Protein AF-A0A914Q0X6-F1 (afdb_monomer_lite)

Sequence (98 aa):
MAYTVEKILDKKGKGKNVQYFIKWKGYDETNNSWEPKSNCNCPELIQQFEASLHPPYAEMIKEAITELKNRKGSSRFAILKYIKEHYNIPERLDNQVS

Foldseek 3Di:
DDWDFPAFDDWDDDDQAIWTFTDTPPDDSVPTDTHGPVVPPDVPRVCVVLCVQDDPPVVLLVVQCVVCVVPDDDPPVSSVVSSVVPTVHDPVVVVVPD

Radius of gyration: 16.86 Å; chains: 1; bounding box: 41×22×54 Å

InterPro domains:
  IPR000953 Chromo/chromo shadow domain [PS50013] (3-50)
  IPR000953 Chromo/chromo shadow domain [SM00298] (2-54)
  IPR005818 Linker histone H1/H5, domain H15 [PF00538] (54-96)
  IPR005818 Linker histone H1/H5, domain H15 [PS51504] (53-98)
  IPR005818 Linker histone H1/H5, domain H15 [SM00526] (51-98)
  IPR005818 Linker histone H1/H5, domain H15 [cd00073] (54-98)
  IPR005819 Linker histone H1/H5 [PR00624] (40-61)
  IPR005819 Linker histone H1/H5 [PR00624] (67-84)
  IPR005819 Linker histone H1/H5 [PR00624] (87-98)
  IPR016197 Chromo-like domain superfamily [SSF54160] (3-52)
  IPR023779 Chromo domain, conserved site [PS00598] (20-40)
  IPR023780 Chromo domain [PF00385] (3-51)
  IPR036388 Winged helix-like DNA-binding domain superfamily [G3DSA:1.10.10.10] (52-98)
  IPR036390 Winged helix DNA-binding domain superfamily [SSF46785] (53-94)
  IPR051219 Heterochromatin-associated chromo domain-containing protein [PTHR22812] (3-55)

pLDDT: mean 80.92, std 11.86, range [34.88, 92.44]

Structure (mmCIF, N/CA/C/O backbone):
data_AF-A0A914Q0X6-F1
#
_entry.id   AF-A0A914Q0X6-F1
#
loop_
_atom_site.group_PDB
_atom_site.id
_atom_site.type_symbol
_atom_site.label_atom_id
_atom_site.label_alt_id
_atom_site.label_comp_id
_atom_site.label_asym_id
_atom_site.label_entity_id
_atom_site.label_seq_id
_atom_site.pdbx_PDB_ins_code
_atom_site.Cartn_x
_atom_site.Cartn_y
_atom_site.Cartn_z
_atom_site.occupancy
_atom_site.B_iso_or_equiv
_atom_site.auth_seq_id
_atom_site.auth_comp_id
_atom_site.auth_asym_id
_atom_site.auth_atom_id
_atom_site.pdbx_PDB_model_num
ATOM 1 N N . MET A 1 1 ? 7.066 2.730 -28.806 1.00 52.44 1 MET A N 1
ATOM 2 C CA . MET A 1 1 ? 7.328 1.411 -28.192 1.00 52.44 1 MET A CA 1
ATOM 3 C C . MET A 1 1 ? 6.568 1.363 -26.880 1.00 52.44 1 MET A C 1
ATOM 5 O O . MET A 1 1 ? 6.674 2.318 -26.124 1.00 52.44 1 MET A O 1
ATOM 9 N N . ALA A 1 2 ? 5.748 0.338 -26.653 1.00 65.06 2 ALA A N 1
ATOM 10 C CA . ALA A 1 2 ? 5.041 0.153 -25.388 1.00 65.06 2 ALA A CA 1
ATOM 11 C C . ALA A 1 2 ? 5.871 -0.789 -24.509 1.00 65.06 2 ALA A C 1
ATOM 13 O O . ALA A 1 2 ? 6.113 -1.929 -24.899 1.00 65.06 2 ALA A O 1
ATOM 14 N N . TYR A 1 3 ? 6.339 -0.310 -23.360 1.00 77.06 3 TYR A N 1
ATOM 15 C CA . TYR A 1 3 ? 7.026 -1.147 -22.379 1.00 77.06 3 TYR A CA 1
ATOM 16 C C . TYR A 1 3 ? 5.988 -1.814 -21.474 1.00 77.06 3 TYR A C 1
ATOM 18 O O . TYR A 1 3 ? 5.003 -1.188 -21.086 1.00 77.06 3 TYR A O 1
ATOM 26 N N . THR A 1 4 ? 6.184 -3.095 -21.159 1.00 84.12 4 THR A N 1
ATOM 27 C CA . THR A 1 4 ? 5.267 -3.838 -20.284 1.00 84.12 4 THR A CA 1
ATOM 28 C C . THR A 1 4 ? 5.755 -3.755 -18.843 1.00 84.12 4 THR A C 1
ATOM 30 O O . THR A 1 4 ? 6.905 -4.090 -18.558 1.00 84.12 4 THR A O 1
ATOM 33 N N . VAL A 1 5 ? 4.878 -3.323 -17.938 1.00 88.19 5 VAL A N 1
ATOM 34 C CA . VAL A 1 5 ? 5.125 -3.332 -16.491 1.00 88.19 5 VAL A CA 1
ATOM 35 C C . VAL A 1 5 ? 5.088 -4.783 -16.006 1.00 88.19 5 VAL A C 1
ATOM 37 O O . VAL A 1 5 ? 4.104 -5.483 -16.229 1.00 88.19 5 VAL A O 1
ATOM 40 N N . GLU A 1 6 ? 6.155 -5.244 -15.360 1.00 89.88 6 GLU A N 1
ATOM 41 C CA . GLU A 1 6 ? 6.214 -6.571 -14.738 1.00 89.88 6 GLU A CA 1
ATOM 42 C C . GLU A 1 6 ? 5.719 -6.516 -13.295 1.00 89.88 6 GLU A C 1
ATOM 44 O O . GLU A 1 6 ? 4.872 -7.312 -12.894 1.00 89.88 6 GLU A O 1
ATOM 49 N N . LYS A 1 7 ? 6.236 -5.564 -12.511 1.00 89.31 7 LYS A N 1
ATOM 50 C CA . LYS A 1 7 ? 5.896 -5.428 -11.094 1.00 89.31 7 LYS A CA 1
ATOM 51 C C . LYS A 1 7 ? 6.123 -4.005 -10.601 1.00 89.31 7 LYS A C 1
ATOM 53 O O . LYS A 1 7 ? 7.020 -3.308 -11.069 1.00 89.31 7 LYS A O 1
ATOM 58 N N . ILE A 1 8 ? 5.330 -3.596 -9.617 1.00 90.94 8 ILE A N 1
ATOM 59 C CA . ILE A 1 8 ? 5.584 -2.387 -8.833 1.00 90.94 8 ILE A CA 1
ATOM 60 C C . ILE A 1 8 ? 6.384 -2.795 -7.602 1.00 90.94 8 ILE A C 1
ATOM 62 O O . ILE A 1 8 ? 5.954 -3.655 -6.831 1.00 90.94 8 ILE A O 1
ATOM 66 N N . LEU A 1 9 ? 7.566 -2.210 -7.457 1.00 89.81 9 LEU A N 1
ATOM 67 C CA . LEU A 1 9 ? 8.484 -2.501 -6.361 1.00 89.81 9 LEU A CA 1
ATOM 68 C C . LEU A 1 9 ? 8.320 -1.523 -5.203 1.00 89.81 9 LEU A C 1
ATOM 70 O O . LEU A 1 9 ? 8.465 -1.918 -4.053 1.00 89.81 9 LEU A O 1
ATOM 74 N N . ASP A 1 10 ? 8.018 -0.262 -5.506 1.00 89.38 10 ASP A N 1
ATOM 75 C CA . ASP A 1 10 ? 7.933 0.787 -4.496 1.00 89.38 10 ASP A CA 1
ATOM 76 C C . ASP A 1 10 ? 6.987 1.917 -4.931 1.00 89.38 10 ASP A C 1
ATOM 78 O O . ASP A 1 10 ? 6.619 2.037 -6.104 1.00 89.38 10 ASP A O 1
ATOM 82 N N . LYS A 1 11 ? 6.591 2.763 -3.980 1.00 88.00 11 LYS A N 1
ATOM 83 C CA . LYS A 1 11 ? 5.737 3.933 -4.171 1.00 88.00 11 LYS A CA 1
ATOM 84 C C . LYS A 1 11 ? 6.268 5.094 -3.346 1.00 88.00 11 LYS A C 1
ATOM 86 O O . LYS A 1 11 ? 6.402 5.001 -2.131 1.00 88.00 11 LYS A O 1
ATOM 91 N N . LYS A 1 12 ? 6.434 6.246 -3.992 1.00 87.06 12 LYS A N 1
ATOM 92 C CA . LYS A 1 12 ? 6.786 7.502 -3.323 1.00 87.06 12 LYS A CA 1
ATOM 93 C C . LYS A 1 12 ? 5.817 8.622 -3.678 1.00 87.06 12 LYS A C 1
ATOM 95 O O . LYS A 1 12 ? 5.161 8.597 -4.719 1.00 87.06 12 LYS A O 1
ATOM 100 N N . GLY A 1 13 ? 5.759 9.626 -2.809 1.00 84.88 13 GLY A N 1
ATOM 101 C CA . GLY A 1 13 ? 4.896 10.794 -2.971 1.00 84.88 13 GLY A CA 1
ATOM 102 C C . GLY A 1 13 ? 3.484 10.604 -2.409 1.00 84.88 13 GLY A C 1
ATOM 103 O O . GLY A 1 13 ? 3.118 9.543 -1.905 1.00 84.88 13 GLY A O 1
ATOM 104 N N . LYS A 1 14 ? 2.687 11.676 -2.459 1.00 75.19 14 LYS A N 1
ATOM 105 C CA . LYS A 1 14 ? 1.306 11.723 -1.954 1.00 75.19 14 LYS A CA 1
ATOM 106 C C . LYS A 1 14 ? 0.397 12.453 -2.946 1.00 75.19 14 LYS A C 1
ATOM 108 O O . LYS A 1 14 ? 0.843 13.334 -3.684 1.00 75.19 14 LYS A O 1
ATOM 113 N N . GLY A 1 15 ? -0.885 12.091 -2.950 1.00 74.19 15 GLY A N 1
ATOM 114 C CA . GLY A 1 15 ? -1.906 12.725 -3.786 1.00 74.19 15 GLY A CA 1
ATOM 115 C C . GLY A 1 15 ? -1.632 12.571 -5.285 1.00 74.19 15 GLY A C 1
ATOM 116 O O . GLY A 1 15 ? -1.522 11.459 -5.794 1.00 74.19 15 GLY A O 1
ATOM 117 N N . LYS A 1 16 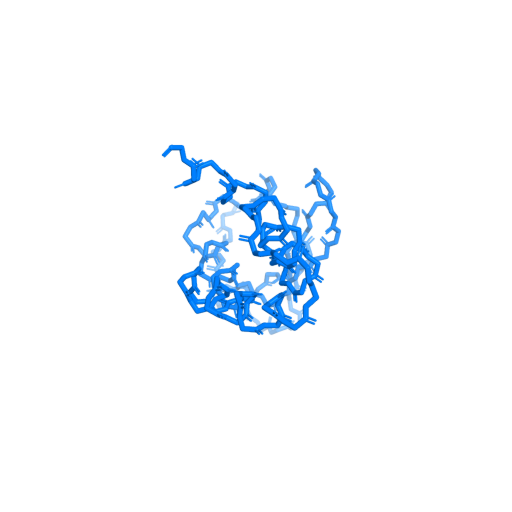? -1.527 13.698 -5.998 1.00 76.38 16 LYS A N 1
ATOM 118 C CA . LYS A 1 16 ? -1.312 13.732 -7.457 1.00 76.38 16 LYS A CA 1
ATOM 119 C C . LYS A 1 16 ? 0.137 13.455 -7.878 1.00 76.38 16 LYS A C 1
ATOM 121 O O . LYS A 1 16 ? 0.364 13.093 -9.025 1.00 76.38 16 LYS A O 1
ATOM 126 N N . ASN A 1 17 ? 1.097 13.570 -6.958 1.00 83.19 17 ASN A N 1
ATOM 127 C CA . ASN A 1 17 ? 2.531 13.401 -7.229 1.00 83.19 17 ASN A CA 1
ATOM 128 C C . ASN A 1 17 ? 3.035 11.998 -6.855 1.00 83.19 17 ASN A C 1
ATOM 130 O O . ASN A 1 17 ? 4.176 11.834 -6.430 1.00 83.19 17 ASN A O 1
ATOM 134 N N . VAL A 1 18 ? 2.166 10.989 -6.940 1.00 86.38 18 VAL A N 1
ATOM 135 C CA . VAL A 1 18 ? 2.543 9.601 -6.659 1.00 86.38 18 VAL A CA 1
ATOM 136 C C . VAL A 1 18 ? 3.327 9.037 -7.839 1.00 86.38 18 VAL A C 1
ATOM 138 O O . VAL A 1 18 ? 2.862 9.074 -8.981 1.00 86.38 18 VAL A O 1
ATOM 141 N N . GLN A 1 19 ? 4.496 8.478 -7.542 1.00 90.50 19 GLN A N 1
ATOM 142 C CA . GLN A 1 19 ? 5.329 7.744 -8.488 1.00 90.50 19 GLN A CA 1
ATOM 143 C C . GLN A 1 19 ? 5.522 6.313 -7.992 1.00 90.50 19 GLN A C 1
ATOM 145 O O . GLN A 1 19 ? 5.696 6.090 -6.792 1.00 90.50 19 GLN A O 1
ATOM 150 N N . TYR A 1 20 ? 5.515 5.365 -8.918 1.00 90.25 20 TYR A N 1
ATOM 151 C CA . TYR A 1 20 ? 5.763 3.954 -8.665 1.00 90.25 20 TYR A CA 1
ATOM 152 C C . TYR A 1 20 ? 7.118 3.560 -9.246 1.00 90.25 20 TYR A C 1
ATOM 154 O O . TYR A 1 20 ? 7.475 3.986 -10.344 1.00 90.25 20 TYR A O 1
ATOM 162 N N . PHE A 1 21 ? 7.879 2.765 -8.503 1.00 92.38 21 PHE A N 1
ATOM 163 C CA . PHE A 1 21 ? 9.119 2.182 -8.991 1.00 92.38 21 PHE A CA 1
ATOM 164 C C . PHE A 1 21 ? 8.785 0.917 -9.775 1.00 92.38 21 PHE A C 1
ATOM 166 O O . PHE A 1 21 ? 8.297 -0.067 -9.210 1.00 92.38 21 PHE A O 1
ATOM 173 N N . ILE A 1 22 ? 8.975 0.984 -11.088 1.00 91.69 22 ILE A N 1
ATOM 174 C CA . ILE A 1 22 ? 8.522 -0.031 -12.030 1.00 91.69 22 ILE A CA 1
ATOM 175 C C . ILE A 1 22 ? 9.663 -0.978 -12.373 1.00 91.69 22 ILE A C 1
ATOM 177 O O . ILE A 1 22 ? 10.718 -0.550 -12.838 1.00 91.69 22 ILE A O 1
ATOM 181 N N . LYS A 1 23 ? 9.406 -2.275 -12.206 1.00 91.75 23 LYS A N 1
ATOM 182 C CA . LYS A 1 23 ? 10.169 -3.347 -12.838 1.00 91.75 23 LYS A CA 1
ATOM 183 C C . LYS A 1 23 ? 9.607 -3.584 -14.233 1.00 91.75 23 LYS A C 1
ATOM 185 O O . LYS A 1 23 ? 8.432 -3.927 -14.377 1.00 91.75 23 LYS A O 1
ATOM 190 N N . TRP A 1 24 ? 10.430 -3.381 -15.255 1.00 91.81 24 TRP A N 1
ATOM 191 C CA . TRP A 1 24 ? 10.045 -3.579 -16.651 1.00 91.81 24 TRP A CA 1
ATOM 192 C C . TRP A 1 24 ? 10.233 -5.035 -17.075 1.00 91.81 24 TRP A C 1
ATOM 194 O O . TRP A 1 24 ? 11.258 -5.648 -16.779 1.00 91.81 24 TRP A O 1
ATOM 204 N N . LYS A 1 25 ? 9.252 -5.580 -17.800 1.00 89.06 25 LYS A N 1
ATOM 205 C CA . LYS A 1 25 ? 9.277 -6.970 -18.260 1.00 89.06 25 LYS A CA 1
ATOM 206 C C . LYS A 1 25 ? 10.365 -7.176 -19.308 1.00 89.06 25 LYS A C 1
ATOM 208 O O . LYS A 1 25 ? 10.372 -6.486 -20.326 1.00 89.06 25 LYS A O 1
ATOM 213 N N . GLY A 1 26 ? 11.233 -8.159 -19.082 1.00 89.69 26 GLY A N 1
ATOM 214 C CA . GLY A 1 26 ? 12.325 -8.501 -20.002 1.00 89.69 26 GLY A CA 1
ATOM 215 C C . GLY A 1 26 ? 13.544 -7.576 -19.929 1.00 89.69 26 GLY A C 1
ATOM 216 O O . GLY A 1 26 ? 14.434 -7.702 -20.764 1.00 89.69 26 GLY A O 1
ATOM 217 N N . TYR A 1 27 ? 13.592 -6.678 -18.942 1.00 88.69 27 TYR A N 1
ATOM 218 C CA . TYR A 1 27 ? 14.758 -5.851 -18.629 1.00 88.69 27 TYR A CA 1
ATOM 219 C C . TYR A 1 27 ? 15.268 -6.178 -17.229 1.00 88.69 27 TYR A C 1
ATOM 221 O O . TYR A 1 27 ? 14.500 -6.632 -16.379 1.00 88.69 27 TYR A O 1
ATOM 229 N N . ASP A 1 28 ? 16.542 -5.914 -16.959 1.00 90.69 28 ASP A N 1
ATOM 230 C CA . ASP A 1 28 ? 17.133 -6.082 -15.634 1.00 90.69 28 ASP A CA 1
ATOM 231 C C . ASP A 1 28 ? 16.691 -4.989 -14.655 1.00 90.69 28 ASP A C 1
ATOM 233 O O . ASP A 1 28 ? 16.074 -3.988 -15.014 1.00 90.69 28 ASP A O 1
ATOM 237 N N . GLU A 1 29 ? 16.941 -5.209 -13.365 1.00 86.62 29 GLU A N 1
ATOM 238 C CA . GLU A 1 29 ? 16.568 -4.258 -12.307 1.00 86.62 29 GLU A CA 1
ATOM 239 C C . GLU A 1 29 ? 17.295 -2.908 -12.398 1.00 86.62 29 GLU A C 1
ATOM 241 O O . GLU A 1 29 ? 16.821 -1.905 -11.870 1.00 86.62 29 GLU A O 1
ATOM 246 N N . THR A 1 30 ? 18.406 -2.857 -13.132 1.00 90.56 30 THR A N 1
ATOM 247 C CA . THR A 1 30 ? 19.143 -1.624 -13.440 1.00 90.56 30 THR A CA 1
ATOM 248 C C . THR A 1 30 ? 18.344 -0.674 -14.332 1.00 90.56 30 THR A C 1
ATOM 250 O O . THR A 1 30 ? 18.588 0.530 -14.319 1.00 90.56 30 THR A O 1
ATOM 253 N N . ASN A 1 31 ? 17.370 -1.196 -15.083 1.00 89.88 31 ASN A N 1
ATOM 254 C CA . ASN A 1 31 ? 16.466 -0.404 -15.909 1.00 89.88 31 ASN A CA 1
ATOM 255 C C . ASN A 1 31 ? 15.217 0.065 -15.155 1.00 89.88 31 ASN A C 1
ATOM 257 O O . ASN A 1 31 ? 14.393 0.764 -15.746 1.00 89.88 31 ASN A O 1
ATOM 261 N N . ASN A 1 32 ? 15.043 -0.311 -13.885 1.00 90.94 32 ASN A N 1
ATOM 262 C CA . ASN A 1 32 ? 13.882 0.109 -13.112 1.00 90.94 32 ASN A CA 1
ATOM 263 C C . ASN A 1 32 ? 13.838 1.640 -13.007 1.00 90.94 32 ASN A C 1
ATOM 265 O O . ASN A 1 32 ? 14.832 2.289 -12.673 1.00 90.94 32 ASN A O 1
ATOM 2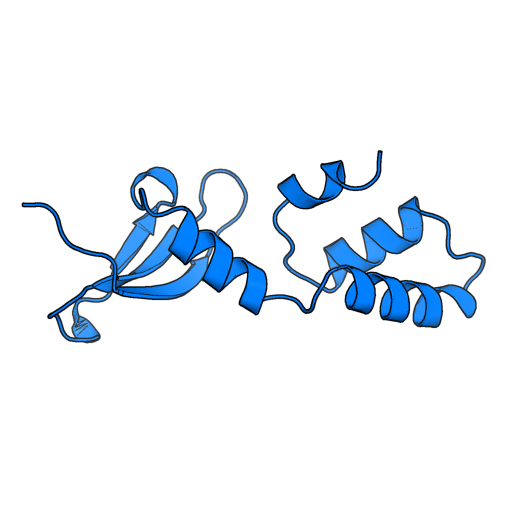69 N N . SER A 1 33 ? 12.669 2.222 -13.266 1.00 92.12 33 SER A N 1
ATOM 270 C CA . SER A 1 33 ? 12.473 3.673 -13.277 1.00 92.12 33 SER A CA 1
ATOM 271 C C . SER A 1 33 ? 11.291 4.088 -12.407 1.00 92.12 33 SER A C 1
ATOM 273 O O . SER A 1 33 ? 10.404 3.296 -12.082 1.00 92.12 33 SER A O 1
ATOM 275 N N . TRP A 1 34 ? 11.296 5.354 -11.987 1.00 92.44 34 TRP A N 1
ATOM 276 C CA . TRP A 1 34 ? 10.192 5.955 -11.244 1.00 92.44 34 TRP A CA 1
ATOM 277 C C . TRP A 1 34 ? 9.182 6.562 -12.210 1.00 92.44 34 TRP A C 1
ATOM 279 O O . TRP A 1 34 ? 9.376 7.677 -12.692 1.00 92.44 34 TRP A O 1
ATOM 289 N N . GLU A 1 35 ? 8.077 5.861 -12.429 1.00 90.38 35 GLU A N 1
ATOM 290 C CA . GLU A 1 35 ? 7.016 6.315 -13.320 1.00 90.38 35 GLU A CA 1
ATOM 291 C C . GLU A 1 35 ? 5.879 6.969 -12.532 1.00 90.38 35 GLU A C 1
ATOM 293 O O . GLU A 1 35 ? 5.442 6.443 -11.503 1.00 90.38 35 GLU A O 1
ATOM 298 N N . PRO A 1 36 ? 5.358 8.122 -12.976 1.00 88.69 36 PRO A N 1
ATOM 299 C CA . PRO A 1 36 ? 4.190 8.713 -12.343 1.00 88.69 36 PRO A CA 1
ATOM 300 C C . PRO A 1 36 ? 2.977 7.791 -12.497 1.00 88.69 36 PRO A C 1
ATOM 302 O O . PRO A 1 36 ? 2.798 7.140 -13.528 1.00 88.69 36 PRO A O 1
ATOM 305 N N . LYS A 1 37 ? 2.090 7.787 -11.495 1.00 83.81 37 LYS A N 1
ATOM 306 C CA . LYS A 1 37 ? 0.838 7.009 -11.517 1.00 83.81 37 LYS A CA 1
ATOM 307 C C . LYS A 1 37 ? 0.042 7.211 -12.809 1.00 83.81 37 LYS A C 1
ATOM 309 O O . LYS A 1 37 ? -0.511 6.254 -13.332 1.00 83.81 37 LYS A O 1
ATOM 314 N N . SER A 1 38 ? 0.017 8.437 -13.327 1.00 81.62 38 SER A N 1
ATOM 315 C CA . SER A 1 38 ? -0.677 8.791 -14.569 1.00 81.62 38 SER A CA 1
ATOM 316 C C . SER A 1 38 ? -0.092 8.124 -15.819 1.00 81.62 38 SER A C 1
ATOM 318 O O . SER A 1 38 ? -0.802 7.986 -16.806 1.00 81.62 38 SER A O 1
ATOM 320 N N . ASN A 1 39 ? 1.187 7.736 -15.795 1.00 80.56 39 ASN A N 1
ATOM 321 C CA . ASN A 1 39 ? 1.847 7.030 -16.898 1.00 80.56 39 ASN A CA 1
ATOM 322 C C . ASN A 1 39 ? 1.708 5.503 -16.762 1.00 80.56 39 ASN A C 1
ATOM 324 O O . ASN A 1 39 ? 1.718 4.772 -17.750 1.00 80.56 39 ASN A O 1
ATOM 328 N N . CYS A 1 40 ? 1.528 5.011 -15.534 1.00 75.62 40 CYS A N 1
ATOM 329 C CA . CYS A 1 40 ? 1.322 3.598 -15.247 1.00 75.62 40 CYS A CA 1
ATOM 330 C C . CYS A 1 40 ? -0.152 3.210 -15.482 1.00 75.62 40 CYS A C 1
ATOM 332 O O . CYS A 1 40 ? -0.937 3.083 -14.542 1.00 75.62 40 CYS A O 1
ATOM 334 N N . ASN A 1 41 ? -0.538 3.000 -16.745 1.00 74.38 41 ASN A N 1
ATOM 335 C CA . ASN A 1 41 ? -1.878 2.543 -17.156 1.00 74.38 41 ASN A CA 1
ATOM 336 C C . ASN A 1 41 ? -2.137 1.051 -16.827 1.00 74.38 41 ASN A C 1
ATOM 338 O O . ASN A 1 41 ? -2.618 0.290 -17.663 1.00 74.38 41 ASN A O 1
ATOM 342 N N . CYS A 1 42 ? -1.807 0.613 -15.609 1.00 79.44 42 CYS A N 1
ATOM 343 C CA . CYS A 1 42 ? -1.941 -0.773 -15.150 1.00 79.44 42 CYS A CA 1
ATOM 344 C C . CYS A 1 42 ? -2.649 -0.817 -13.783 1.00 79.44 42 CYS A C 1
ATOM 346 O O . CYS A 1 42 ? -1.987 -0.970 -12.752 1.00 79.44 42 CYS A O 1
ATOM 348 N N . PRO A 1 43 ? -3.987 -0.661 -13.740 1.00 81.50 43 PRO A N 1
ATOM 349 C CA . PRO A 1 43 ? -4.733 -0.586 -12.483 1.00 81.50 43 PRO A CA 1
ATOM 350 C C . PRO A 1 43 ? -4.622 -1.863 -11.640 1.00 81.50 43 PRO A C 1
ATOM 352 O O . PRO A 1 43 ? -4.586 -1.765 -10.417 1.00 81.50 43 PRO A O 1
ATOM 355 N N . GLU A 1 44 ? -4.508 -3.035 -12.268 1.00 84.75 44 GLU A N 1
ATOM 356 C CA . GLU A 1 44 ? -4.394 -4.321 -11.566 1.00 84.75 44 GLU A CA 1
ATOM 357 C C . GLU A 1 44 ? -3.096 -4.432 -10.758 1.00 84.75 44 GLU A C 1
ATOM 359 O O . GLU A 1 44 ? -3.127 -4.783 -9.582 1.00 84.75 44 GLU A O 1
ATOM 364 N N . LEU A 1 45 ? -1.955 -4.058 -11.347 1.00 86.31 45 LEU A N 1
ATOM 365 C CA . LEU A 1 45 ? -0.658 -4.100 -10.660 1.00 86.31 45 LEU A CA 1
ATOM 366 C C . LEU A 1 45 ? -0.590 -3.079 -9.523 1.00 86.31 45 LEU A C 1
ATOM 368 O O . LEU A 1 45 ? -0.054 -3.375 -8.456 1.00 86.31 45 LEU A O 1
ATOM 372 N N . ILE A 1 46 ? -1.171 -1.892 -9.733 1.00 84.62 46 ILE A N 1
ATOM 373 C CA . ILE A 1 46 ? -1.308 -0.882 -8.678 1.00 84.62 46 ILE A CA 1
ATOM 374 C C . ILE A 1 46 ? -2.155 -1.435 -7.536 1.00 84.62 46 ILE A C 1
ATOM 376 O O . ILE A 1 46 ? -1.754 -1.322 -6.382 1.00 84.62 46 ILE A O 1
ATOM 380 N N . GLN A 1 47 ? -3.292 -2.059 -7.841 1.00 83.00 47 GLN A N 1
ATOM 381 C CA . GLN A 1 47 ? -4.160 -2.650 -6.830 1.00 83.00 47 GLN A CA 1
ATOM 382 C C . GLN A 1 47 ? -3.454 -3.770 -6.064 1.00 83.00 47 GLN A C 1
ATOM 384 O O . GLN A 1 47 ? -3.549 -3.808 -4.843 1.00 83.00 47 GLN A O 1
ATOM 389 N N . GLN A 1 48 ? -2.726 -4.650 -6.751 1.00 85.12 48 GLN A N 1
ATOM 390 C CA . GLN A 1 48 ? -1.997 -5.747 -6.119 1.00 85.12 48 GLN A CA 1
ATOM 391 C C . GLN A 1 48 ? -0.883 -5.235 -5.199 1.00 85.12 48 GLN A C 1
ATOM 393 O O . GLN A 1 48 ? -0.729 -5.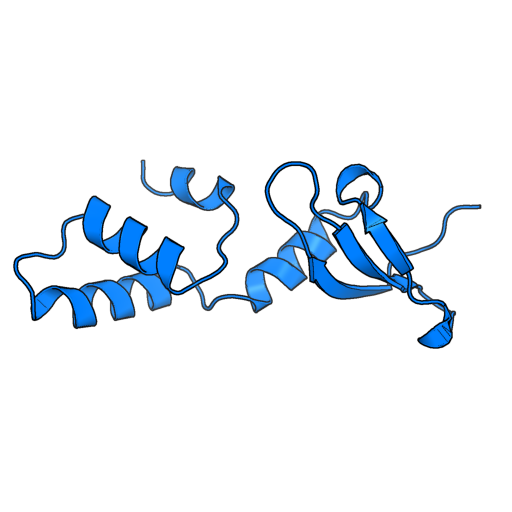726 -4.082 1.00 85.12 48 GLN A O 1
ATOM 398 N N . PHE A 1 49 ? -0.139 -4.219 -5.642 1.00 86.81 49 PHE A N 1
ATOM 399 C CA . PHE A 1 49 ? 0.874 -3.571 -4.818 1.00 86.81 49 PHE A CA 1
ATOM 400 C C . PHE A 1 49 ? 0.244 -2.865 -3.612 1.00 86.81 49 PHE A C 1
ATOM 402 O O . PHE A 1 49 ? 0.663 -3.099 -2.484 1.00 86.81 49 PHE A O 1
ATOM 409 N N . GLU A 1 50 ? -0.802 -2.058 -3.807 1.00 82.94 50 GLU A N 1
ATOM 410 C CA . GLU A 1 50 ? -1.462 -1.345 -2.705 1.00 82.9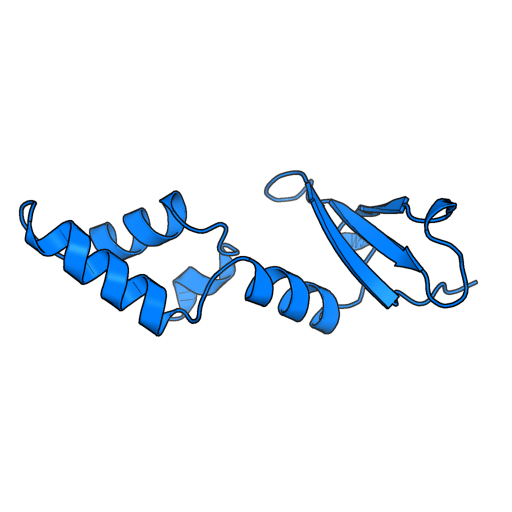4 50 GLU A CA 1
ATOM 411 C C . GLU A 1 50 ? -2.131 -2.300 -1.706 1.00 82.94 50 GLU A C 1
ATOM 413 O O . GLU A 1 50 ? -2.012 -2.085 -0.503 1.00 82.94 50 GLU A O 1
ATOM 418 N N . ALA A 1 51 ? -2.731 -3.397 -2.174 1.00 80.56 51 ALA A N 1
ATOM 419 C CA . ALA A 1 51 ? -3.289 -4.443 -1.318 1.00 80.56 51 ALA A CA 1
ATOM 420 C C . ALA A 1 51 ? -2.218 -5.219 -0.535 1.00 80.56 51 ALA A C 1
ATOM 422 O O . ALA A 1 51 ? -2.539 -5.844 0.467 1.00 80.56 51 ALA A O 1
ATOM 423 N N . SER A 1 52 ? -0.954 -5.190 -0.969 1.00 82.50 52 SER A N 1
ATOM 424 C CA . SER A 1 52 ? 0.156 -5.781 -0.213 1.00 82.50 52 SER A CA 1
ATOM 425 C C . SER A 1 52 ? 0.695 -4.866 0.895 1.00 82.50 52 SER A C 1
ATOM 427 O O . SER A 1 52 ? 1.368 -5.348 1.801 1.00 82.50 52 SER A O 1
ATOM 429 N N . LEU A 1 53 ? 0.384 -3.561 0.857 1.00 81.12 53 LEU A N 1
ATOM 430 C CA . LEU A 1 53 ? 0.836 -2.591 1.867 1.00 81.12 53 LEU A CA 1
ATOM 431 C C . LEU A 1 53 ? 0.052 -2.674 3.178 1.00 81.12 53 LEU A C 1
ATOM 433 O O . LEU A 1 53 ? 0.495 -2.135 4.191 1.00 81.12 53 LEU A O 1
ATOM 437 N N . HIS A 1 54 ? -1.129 -3.284 3.156 1.00 81.94 54 HIS A N 1
ATOM 438 C CA . HIS A 1 54 ? -1.986 -3.387 4.321 1.00 81.94 54 HIS A CA 1
ATOM 439 C C . HIS A 1 54 ? -2.724 -4.730 4.332 1.00 81.94 54 HIS A C 1
ATOM 441 O O . HIS A 1 54 ? -3.062 -5.259 3.274 1.00 81.94 54 HIS A O 1
ATOM 447 N N . PRO A 1 55 ? -3.017 -5.296 5.512 1.00 83.50 55 PRO A N 1
ATOM 448 C CA . PRO A 1 55 ? -3.835 -6.496 5.599 1.00 83.50 55 PRO A CA 1
ATOM 449 C C . PRO A 1 55 ? -5.277 -6.211 5.130 1.00 83.50 55 PRO A C 1
ATOM 451 O O . PRO A 1 55 ? -5.660 -5.050 4.928 1.00 83.50 55 PRO A O 1
ATOM 454 N N . PRO A 1 56 ? -6.115 -7.248 4.944 1.00 84.25 56 PRO A N 1
ATOM 455 C CA . PRO A 1 56 ? -7.522 -7.067 4.608 1.00 84.25 56 PRO A CA 1
ATOM 456 C C . PRO A 1 56 ? -8.211 -6.075 5.550 1.00 84.25 56 PRO A C 1
ATOM 458 O O . PRO A 1 56 ? -7.955 -6.061 6.753 1.00 84.25 56 PRO A O 1
ATOM 461 N N . TYR A 1 57 ? -9.132 -5.272 5.014 1.00 81.94 57 TYR A N 1
ATOM 462 C CA . TYR A 1 57 ? -9.800 -4.207 5.771 1.00 81.94 57 TYR A CA 1
ATOM 463 C C . TYR A 1 57 ? -10.477 -4.706 7.055 1.00 81.94 57 TYR A C 1
ATOM 465 O O . TYR A 1 57 ? -10.433 -4.038 8.084 1.00 81.94 57 TYR A O 1
ATOM 473 N N . ALA A 1 58 ? -11.021 -5.923 7.018 1.00 84.88 58 ALA A N 1
ATOM 474 C CA . ALA A 1 58 ? -11.594 -6.582 8.184 1.00 84.88 58 ALA A CA 1
ATOM 475 C C . ALA A 1 58 ? -10.584 -6.776 9.332 1.00 84.88 58 ALA A C 1
ATOM 477 O O . ALA A 1 58 ? -10.946 -6.572 10.488 1.00 84.88 58 ALA A O 1
ATOM 478 N N . GLU A 1 59 ? -9.332 -7.131 9.034 1.00 88.38 59 GLU A N 1
ATOM 479 C CA . GLU A 1 59 ? -8.287 -7.304 10.052 1.00 88.38 59 GLU A CA 1
ATOM 480 C C . GLU A 1 59 ? -7.846 -5.953 10.622 1.00 88.38 59 GLU A C 1
ATOM 482 O O . GLU A 1 59 ? -7.787 -5.799 11.839 1.00 88.38 59 GLU A O 1
ATOM 487 N N . MET A 1 60 ? -7.687 -4.936 9.766 1.00 88.69 60 MET A N 1
ATOM 488 C CA . MET A 1 60 ? -7.395 -3.567 10.216 1.00 88.69 60 MET A CA 1
ATOM 489 C C . MET A 1 60 ? -8.482 -3.028 11.162 1.00 88.69 60 MET A C 1
ATOM 491 O O . MET A 1 60 ? -8.175 -2.383 12.163 1.00 88.69 60 MET A O 1
ATOM 495 N N . ILE A 1 61 ? -9.762 -3.310 10.880 1.00 86.88 61 ILE A N 1
ATOM 496 C CA . ILE A 1 61 ? -10.875 -2.938 11.768 1.00 86.88 61 ILE A CA 1
ATOM 497 C C . ILE A 1 61 ? -10.798 -3.691 13.099 1.00 86.88 61 ILE A C 1
ATOM 499 O O . ILE A 1 61 ? -11.008 -3.081 14.147 1.00 86.88 61 ILE A O 1
ATOM 503 N N . LYS A 1 62 ? -10.534 -5.004 13.083 1.00 89.38 62 LYS A N 1
ATOM 504 C CA . LYS A 1 62 ? -10.429 -5.802 14.316 1.00 89.38 62 LYS A CA 1
ATOM 505 C C . LYS A 1 62 ? -9.317 -5.278 15.219 1.00 89.38 62 LYS A C 1
ATOM 507 O O . LYS A 1 62 ? -9.546 -5.111 16.418 1.00 89.38 62 LYS A O 1
ATOM 512 N N . GLU A 1 63 ? -8.154 -4.987 14.647 1.00 90.25 63 GLU A N 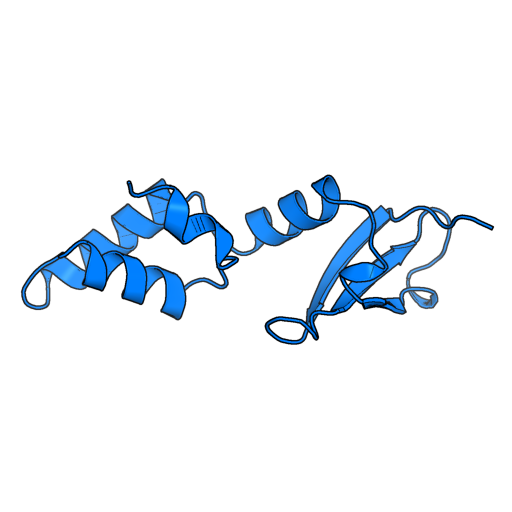1
ATOM 513 C CA . GLU A 1 63 ? -7.016 -4.413 15.364 1.00 90.25 63 GLU A CA 1
ATOM 514 C C . GLU A 1 63 ? -7.374 -3.038 15.946 1.00 90.25 63 GLU A C 1
ATOM 516 O O . GLU A 1 63 ? -7.277 -2.836 17.157 1.00 90.25 63 GLU A O 1
ATOM 521 N N . ALA A 1 64 ? -7.949 -2.148 15.130 1.00 89.81 64 ALA A N 1
ATOM 522 C CA . ALA A 1 64 ? -8.405 -0.830 15.570 1.00 89.81 64 ALA A CA 1
ATOM 523 C C . ALA A 1 64 ? -9.431 -0.900 16.714 1.00 89.81 64 ALA A C 1
ATOM 525 O O . ALA A 1 64 ? -9.334 -0.156 17.686 1.00 89.81 64 ALA A O 1
ATOM 526 N N . ILE A 1 65 ? -10.426 -1.792 16.632 1.00 88.50 65 ILE A N 1
ATOM 527 C CA . ILE A 1 65 ? -11.422 -1.979 17.699 1.00 88.50 65 ILE A CA 1
ATOM 528 C C . ILE A 1 65 ? -10.750 -2.473 18.982 1.00 88.50 65 ILE A C 1
ATOM 530 O O . ILE A 1 65 ? -11.131 -2.042 20.071 1.00 88.50 65 ILE A O 1
ATOM 534 N N . THR A 1 66 ? -9.778 -3.375 18.864 1.00 89.19 66 THR A N 1
ATOM 535 C CA . THR A 1 66 ? -9.066 -3.954 20.009 1.00 89.19 66 THR A CA 1
ATOM 536 C C . THR A 1 66 ? -8.237 -2.887 20.723 1.00 89.19 66 THR A C 1
ATOM 538 O O . THR A 1 66 ? -8.342 -2.755 21.941 1.00 89.19 66 THR A O 1
ATOM 541 N N . GLU A 1 67 ? -7.520 -2.054 19.970 1.00 88.69 67 GLU A N 1
ATOM 542 C CA . GLU A 1 67 ? -6.702 -0.963 20.508 1.00 88.69 67 GLU A CA 1
ATOM 543 C C . GLU A 1 67 ? -7.560 0.175 21.101 1.00 88.69 67 GLU A C 1
ATOM 545 O O . GLU A 1 67 ? -7.316 0.657 22.211 1.00 88.69 67 GLU A O 1
ATOM 550 N N . LEU A 1 68 ? -8.637 0.574 20.410 1.00 86.31 68 LEU A N 1
ATOM 551 C CA . LEU A 1 68 ? -9.510 1.679 20.835 1.00 86.31 68 LEU A CA 1
ATOM 552 C C . LEU A 1 68 ? -10.415 1.334 22.027 1.00 86.31 68 LEU A C 1
ATOM 554 O O . LEU A 1 68 ? -10.828 2.236 22.760 1.00 86.31 68 LEU A O 1
ATOM 558 N N . LYS A 1 69 ? -10.722 0.053 22.276 1.00 75.94 69 LYS A N 1
ATOM 559 C CA . LYS A 1 69 ? -11.525 -0.370 23.442 1.00 75.94 69 LYS A CA 1
ATOM 560 C C . LYS A 1 69 ? -10.898 0.032 24.781 1.00 75.94 69 LYS A C 1
ATOM 562 O O . LYS A 1 69 ? -11.635 0.291 25.729 1.00 75.94 69 LYS A O 1
ATOM 567 N N . ASN A 1 70 ? -9.574 0.180 24.842 1.00 70.12 70 ASN A N 1
ATOM 568 C CA . ASN A 1 70 ? -8.869 0.637 26.042 1.00 70.12 70 ASN A CA 1
ATOM 569 C C . ASN A 1 70 ? -8.974 2.158 26.273 1.00 70.12 70 ASN A C 1
ATOM 571 O O . ASN A 1 70 ? -8.669 2.642 27.364 1.00 70.12 70 ASN A O 1
ATOM 575 N N . ARG A 1 71 ? -9.410 2.938 25.271 1.00 66.81 71 ARG A N 1
ATOM 576 C CA . ARG A 1 71 ? -9.453 4.408 25.316 1.00 66.81 71 ARG A CA 1
ATOM 577 C C . ARG A 1 71 ? -10.786 4.947 24.776 1.00 66.81 71 ARG A C 1
ATOM 579 O O . ARG A 1 71 ? -10.889 5.335 23.623 1.00 66.81 71 ARG A O 1
ATOM 586 N N . LYS A 1 72 ? -11.810 5.018 25.638 1.00 58.66 72 LYS A N 1
ATOM 587 C CA . LYS A 1 72 ? -13.045 5.830 25.466 1.00 58.66 72 LYS A CA 1
ATOM 588 C C . LYS A 1 72 ? -13.735 5.768 24.078 1.00 58.66 72 LYS A C 1
ATOM 590 O O . LYS A 1 72 ? -14.218 6.779 23.575 1.00 58.66 72 LYS A O 1
ATOM 595 N N . GLY A 1 73 ? -13.907 4.560 23.538 1.00 65.19 73 GLY A N 1
ATOM 596 C CA . GLY A 1 73 ? -14.959 4.250 22.560 1.00 65.19 73 GLY A CA 1
ATOM 597 C C . GLY A 1 73 ? -14.495 4.075 21.111 1.00 65.19 73 GLY A C 1
ATOM 598 O O . GLY A 1 73 ? -13.810 4.912 20.532 1.00 65.19 73 GLY A O 1
ATOM 599 N N . SER A 1 74 ? -14.955 2.989 20.488 1.00 75.25 74 SER A N 1
ATOM 600 C CA . SER A 1 74 ? -14.629 2.577 19.119 1.00 75.25 74 SER A CA 1
ATOM 601 C C . SER A 1 74 ? -15.603 3.164 18.092 1.00 75.25 74 SER A C 1
ATOM 603 O O . SER A 1 74 ? -16.251 2.431 17.342 1.00 75.25 74 SER A O 1
ATOM 605 N N . SER A 1 75 ? -15.769 4.490 18.087 1.00 84.69 75 SER A N 1
ATOM 606 C CA . SER A 1 75 ? -16.598 5.141 17.065 1.00 84.69 75 SER A CA 1
ATOM 607 C C . SER A 1 75 ? -16.048 4.844 15.664 1.00 84.69 75 SER A C 1
ATOM 609 O O . SER A 1 75 ? -14.838 4.699 15.478 1.00 84.69 75 SER A O 1
ATOM 611 N N . ARG A 1 76 ? -16.925 4.804 14.651 1.00 82.19 76 ARG A N 1
ATOM 612 C CA . ARG A 1 76 ? -16.519 4.612 13.245 1.00 82.19 76 ARG A CA 1
ATOM 613 C C . ARG A 1 76 ? -15.419 5.594 12.834 1.00 82.19 76 ARG A C 1
ATOM 615 O O . ARG A 1 76 ? -14.473 5.212 12.158 1.00 82.19 76 ARG A O 1
ATOM 622 N N . PHE A 1 77 ? -15.522 6.84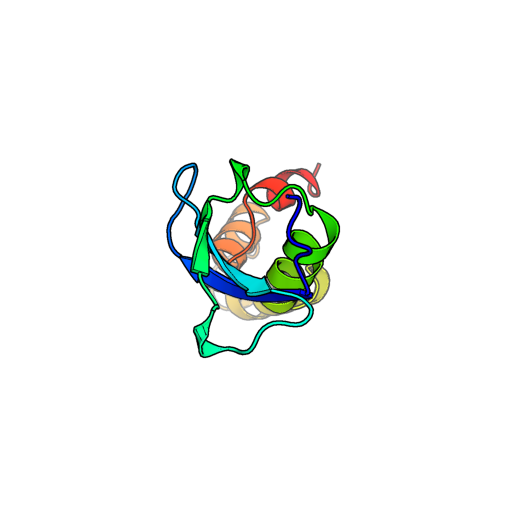9 13.274 1.00 84.12 77 PHE A N 1
ATOM 623 C CA . PHE A 1 77 ? -14.513 7.870 13.003 1.00 84.12 77 PHE A CA 1
ATOM 624 C C . PHE A 1 77 ? -13.152 7.529 13.626 1.00 84.12 77 PHE A C 1
ATOM 626 O O . PHE A 1 77 ? -12.132 7.653 12.955 1.00 84.12 77 PHE A O 1
ATOM 633 N N . ALA A 1 78 ? -13.127 7.055 14.876 1.00 86.44 78 ALA A N 1
ATOM 634 C CA . ALA A 1 78 ? -11.892 6.654 15.545 1.00 86.44 78 ALA A CA 1
ATOM 635 C C . ALA A 1 78 ? -11.235 5.442 14.864 1.00 86.44 78 ALA A C 1
ATOM 637 O O . ALA A 1 78 ? -10.027 5.457 14.649 1.00 86.44 78 ALA A O 1
ATOM 638 N N . ILE A 1 79 ? -12.028 4.444 14.454 1.00 86.88 79 ILE A N 1
ATOM 639 C CA . ILE A 1 79 ? -11.540 3.272 13.707 1.00 86.88 79 ILE A CA 1
ATOM 640 C C . ILE A 1 79 ? -10.920 3.713 12.378 1.00 86.88 79 ILE A C 1
ATOM 642 O O . ILE A 1 79 ? -9.787 3.356 12.073 1.00 86.88 79 ILE A O 1
ATOM 646 N N . LEU A 1 80 ? -11.625 4.545 11.604 1.00 84.50 80 LEU A N 1
ATOM 647 C CA . LEU A 1 80 ? -11.112 5.050 10.329 1.00 84.50 80 LEU A CA 1
ATOM 648 C C . LEU A 1 80 ? -9.828 5.857 10.496 1.00 84.50 80 LEU A C 1
ATOM 650 O O . LEU A 1 80 ? -8.902 5.703 9.702 1.00 84.50 80 LEU A O 1
ATOM 654 N N . LYS A 1 81 ? -9.768 6.707 11.523 1.00 85.88 81 LYS A N 1
ATOM 655 C CA . LYS A 1 81 ? -8.576 7.492 11.834 1.00 85.88 81 LYS A CA 1
ATOM 656 C C . LYS A 1 81 ? -7.394 6.586 12.182 1.00 85.88 81 LYS A C 1
ATOM 658 O O . LYS A 1 81 ? -6.329 6.764 11.606 1.00 85.88 81 LYS A O 1
ATOM 663 N N . TYR A 1 82 ? -7.606 5.588 13.041 1.00 87.88 82 TYR A N 1
ATOM 664 C CA . TYR A 1 82 ? -6.579 4.617 13.417 1.00 87.88 82 TYR A CA 1
ATOM 665 C C . TYR A 1 82 ? -6.013 3.892 12.193 1.00 87.88 82 TYR A C 1
ATOM 667 O O . TYR A 1 82 ? -4.801 3.868 12.001 1.00 87.88 82 TYR A O 1
ATOM 675 N N . ILE A 1 83 ? -6.891 3.377 11.326 1.00 87.19 83 ILE A N 1
ATOM 676 C CA . ILE A 1 83 ? -6.487 2.653 10.116 1.00 87.19 83 ILE A CA 1
ATOM 677 C C . ILE A 1 83 ? -5.700 3.567 9.167 1.00 87.19 83 ILE A C 1
ATOM 679 O O . ILE A 1 83 ? -4.671 3.150 8.648 1.00 87.19 83 ILE A O 1
ATOM 683 N N . LYS A 1 84 ? -6.141 4.818 8.960 1.00 83.06 84 LYS A N 1
ATOM 684 C CA . LYS A 1 84 ? -5.434 5.800 8.113 1.00 83.06 84 LYS A CA 1
ATOM 685 C C . LYS A 1 84 ? -4.060 6.196 8.671 1.00 83.06 84 LYS A C 1
ATOM 687 O O . LYS A 1 84 ? -3.178 6.554 7.897 1.00 83.06 84 LYS A O 1
ATOM 692 N N . GLU A 1 85 ? -3.890 6.178 9.992 1.00 82.88 85 GLU A N 1
ATOM 693 C CA . GLU A 1 85 ? -2.621 6.507 10.653 1.00 82.88 85 GLU A CA 1
ATOM 694 C C . GLU A 1 85 ? -1.655 5.312 10.703 1.00 82.88 85 GLU A C 1
ATOM 696 O O . GLU A 1 85 ? -0.449 5.515 10.579 1.00 82.88 85 GLU A O 1
ATOM 701 N N . HIS A 1 86 ? -2.163 4.083 10.852 1.00 85.50 86 HIS A N 1
ATOM 702 C CA . HIS A 1 86 ? -1.342 2.869 10.974 1.00 85.50 86 HIS A CA 1
ATOM 703 C C . HIS A 1 86 ? -1.038 2.192 9.635 1.00 85.50 86 HIS A C 1
ATOM 705 O O . HIS A 1 86 ? 0.016 1.575 9.491 1.00 85.50 86 HIS A O 1
ATOM 711 N N . TYR A 1 87 ? -1.920 2.323 8.641 1.00 83.94 87 TYR A N 1
ATOM 712 C CA . TYR A 1 87 ? -1.758 1.692 7.334 1.00 83.94 87 TYR A CA 1
ATOM 713 C C . TYR A 1 87 ? -1.819 2.723 6.209 1.00 83.94 87 TYR A C 1
ATOM 715 O O . TYR A 1 87 ? -2.637 3.643 6.207 1.00 83.94 87 TYR A O 1
ATOM 723 N N . ASN A 1 88 ? -0.978 2.537 5.190 1.00 74.06 88 ASN A N 1
ATOM 724 C CA . ASN A 1 88 ? -0.952 3.392 4.004 1.00 74.06 88 ASN A CA 1
ATOM 725 C C . ASN A 1 88 ? -2.067 2.993 3.020 1.00 74.06 88 ASN A C 1
ATOM 727 O O . ASN A 1 88 ? -1.805 2.493 1.925 1.00 74.06 88 ASN A O 1
ATOM 731 N N . ILE A 1 89 ? -3.320 3.173 3.440 1.00 72.44 89 ILE A N 1
ATOM 732 C CA . ILE A 1 89 ? -4.499 2.857 2.631 1.00 72.44 89 ILE A CA 1
ATOM 733 C C . ILE A 1 89 ? -4.765 3.955 1.587 1.00 72.44 89 ILE A C 1
ATOM 735 O O . ILE A 1 89 ? -4.728 5.147 1.912 1.00 72.44 89 ILE A O 1
ATOM 739 N N . PRO A 1 90 ? -5.058 3.597 0.324 1.00 63.59 90 PRO A N 1
ATOM 740 C CA . PRO A 1 90 ? -5.478 4.574 -0.670 1.00 63.59 90 PRO A CA 1
ATOM 741 C C . PRO A 1 90 ? -6.821 5.197 -0.264 1.00 63.59 90 PRO A C 1
ATOM 743 O O . PRO A 1 90 ? -7.755 4.496 0.122 1.00 63.59 90 PRO A O 1
ATOM 746 N N . GLU A 1 91 ? -6.927 6.521 -0.403 1.00 59.91 91 GLU A N 1
ATOM 747 C CA . GLU A 1 91 ? -8.089 7.343 -0.008 1.00 59.91 91 GLU A CA 1
ATOM 748 C C . GLU A 1 91 ? -9.428 6.775 -0.515 1.00 59.91 91 GLU A C 1
ATOM 750 O O . GLU A 1 91 ? -10.434 6.811 0.175 1.00 59.91 91 GLU A O 1
ATOM 755 N N . ARG A 1 92 ? -9.430 6.103 -1.672 1.00 56.12 92 ARG A N 1
ATOM 756 C CA . ARG A 1 92 ? -10.629 5.495 -2.267 1.00 56.12 92 ARG A CA 1
ATOM 757 C C . ARG A 1 92 ? -11.341 4.457 -1.379 1.00 56.12 92 ARG A C 1
ATOM 759 O O . ARG A 1 92 ? -12.518 4.192 -1.625 1.00 56.12 92 ARG A O 1
ATOM 766 N N . LEU A 1 93 ? -10.673 3.860 -0.385 1.00 54.38 93 LEU A N 1
ATOM 767 C CA . LEU A 1 93 ? -11.287 2.849 0.486 1.00 54.38 93 LEU A CA 1
ATOM 768 C C . LEU A 1 93 ? -12.248 3.424 1.541 1.00 54.38 93 LEU A C 1
ATOM 770 O O . LEU A 1 93 ? -13.022 2.663 2.117 1.00 54.38 93 LEU A O 1
ATOM 774 N N . ASP A 1 94 ? -12.255 4.739 1.789 1.00 52.12 94 ASP A N 1
ATOM 775 C CA . ASP A 1 94 ? -13.201 5.334 2.748 1.00 52.12 94 ASP A CA 1
ATOM 776 C C . ASP A 1 94 ? -14.660 5.372 2.272 1.00 52.12 94 ASP A C 1
ATOM 778 O O . ASP A 1 94 ? -15.559 5.571 3.087 1.00 52.12 94 ASP A O 1
ATOM 782 N N . ASN A 1 95 ? -14.912 5.071 0.996 1.00 53.19 95 ASN A N 1
ATOM 783 C CA . ASN A 1 95 ? -16.258 4.996 0.426 1.00 53.19 95 ASN A CA 1
ATOM 784 C C . ASN A 1 95 ? -16.953 3.632 0.611 1.00 53.19 95 ASN A C 1
ATOM 786 O O . ASN A 1 95 ? -18.121 3.505 0.260 1.00 53.19 95 ASN A O 1
ATOM 790 N N . GLN A 1 96 ? -16.280 2.602 1.148 1.00 50.97 96 GLN A N 1
ATOM 791 C CA . GLN A 1 96 ? -16.905 1.286 1.409 1.00 50.97 96 GLN A CA 1
ATOM 792 C C . GLN A 1 96 ? -17.696 1.212 2.719 1.00 50.97 96 GLN A C 1
ATOM 794 O O . GLN A 1 96 ? -18.309 0.195 3.027 1.00 50.97 96 GLN A O 1
ATOM 799 N N . VAL A 1 97 ? -17.696 2.288 3.494 1.00 44.59 97 VAL A N 1
ATOM 800 C CA . VAL A 1 97 ? -18.443 2.403 4.743 1.00 44.59 97 VAL A CA 1
ATOM 801 C C . VAL A 1 97 ? -19.601 3.380 4.531 1.00 44.59 97 VAL A C 1
ATOM 803 O O . VAL A 1 97 ? -19.605 4.454 5.127 1.00 44.59 97 VAL A O 1
ATOM 806 N N . SER A 1 98 ? -20.544 3.047 3.647 1.00 34.88 98 SER A N 1
ATOM 807 C CA . SER A 1 98 ? -21.819 3.768 3.520 1.00 34.88 98 SER A CA 1
ATOM 808 C C . SER A 1 98 ? -22.972 2.969 4.099 1.00 34.88 98 SER A C 1
ATOM 810 O O . SER A 1 98 ? -22.871 1.724 4.124 1.00 34.88 98 SER A O 1
#

Organism: NCBI:txid227884

Secondary structure (DSSP, 8-state):
-PPPEEEEEEEE-SGGG-EEEEEETTS-GGG-EEEETTT---HHHHHHHHHHSS--HHHHHHHHHHHHTTTT---HHHHHHHHHHHS---GGGGGG--